Protein AF-A0A6L3SZ88-F1 (afdb_monomer_lite)

Secondary structure (DSSP, 8-state):
-------EEEEEEEE-TTS-EEEEEEEEETTEEEEEEEEE-HHHHHHHHHHHHHHHHHHHHHHHTTS--

Foldseek 3Di:
DDPPPDFDKDWDWDQDPVQWIWIWIWTQDPNDIDIDIDIGHPVRVVVVVVVVVVVVVVVVCVVPVPPDD

Radius of gyration: 17.0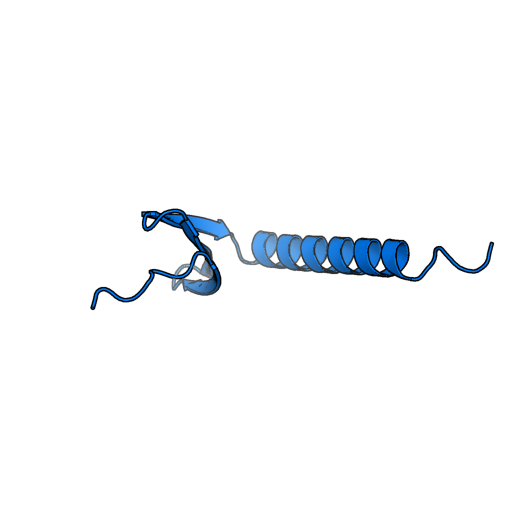8 Å; chains: 1; bounding box: 54×21×40 Å

Organism: NCBI:txid553447

Structure (mmCIF, N/CA/C/O backbone):
data_AF-A0A6L3SZ88-F1
#
_entry.id   AF-A0A6L3SZ88-F1
#
loop_
_atom_site.group_PDB
_atom_site.id
_atom_site.type_symbol
_atom_site.label_atom_id
_atom_site.label_alt_id
_atom_site.label_comp_id
_atom_site.label_asym_id
_atom_site.label_entity_id
_atom_site.label_seq_id
_atom_site.pdbx_PDB_ins_code
_atom_site.Cartn_x
_atom_site.Cartn_y
_atom_site.Cartn_z
_atom_site.occupancy
_atom_site.B_iso_or_equiv
_atom_site.auth_seq_id
_atom_site.auth_comp_id
_atom_site.auth_asym_id
_atom_site.auth_atom_id
_atom_site.pdbx_PDB_model_num
ATOM 1 N N . MET A 1 1 ? -28.442 -6.778 13.806 1.00 38.78 1 MET A N 1
ATOM 2 C CA . MET A 1 1 ? -27.077 -6.887 14.357 1.00 38.78 1 MET A CA 1
ATOM 3 C C . MET A 1 1 ? -26.174 -6.144 13.394 1.00 38.78 1 MET A C 1
ATOM 5 O O . MET A 1 1 ? -26.063 -6.591 12.263 1.00 38.78 1 MET A O 1
ATOM 9 N N . ALA A 1 2 ? -25.680 -4.963 13.766 1.00 48.84 2 ALA A N 1
ATOM 10 C C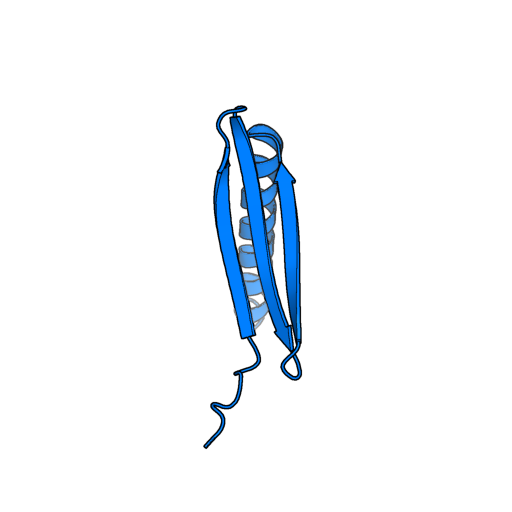A . ALA A 1 2 ? -24.717 -4.244 12.938 1.00 48.84 2 ALA A CA 1
ATOM 11 C C . ALA A 1 2 ? -23.371 -4.964 13.066 1.00 48.84 2 ALA A C 1
ATOM 13 O O . ALA A 1 2 ? -22.933 -5.239 14.183 1.00 48.84 2 ALA A O 1
ATOM 14 N N . GLU A 1 3 ? -22.781 -5.331 11.936 1.00 52.00 3 GLU A N 1
ATOM 15 C CA . GLU A 1 3 ? -21.418 -5.846 11.859 1.00 52.00 3 GLU A CA 1
ATOM 16 C C . GLU A 1 3 ? -20.502 -4.815 12.527 1.00 52.00 3 GLU A C 1
ATOM 18 O O . GLU A 1 3 ? -20.565 -3.626 12.195 1.00 52.00 3 GLU A O 1
ATOM 23 N N . ALA A 1 4 ? -19.715 -5.232 13.521 1.00 57.47 4 ALA A N 1
ATOM 24 C CA . ALA A 1 4 ? -18.633 -4.394 14.008 1.00 57.47 4 ALA A CA 1
ATOM 25 C C . ALA A 1 4 ? -17.748 -4.118 12.790 1.00 57.47 4 ALA A C 1
ATOM 27 O O . ALA A 1 4 ? -17.159 -5.047 12.242 1.00 57.47 4 ALA A O 1
ATOM 28 N N . GLN A 1 5 ? -17.728 -2.874 12.311 1.00 63.22 5 GLN A N 1
ATOM 29 C CA . GLN A 1 5 ? -16.740 -2.457 11.325 1.00 63.22 5 GLN A CA 1
ATOM 30 C C . GLN A 1 5 ? -15.396 -2.628 12.020 1.00 63.22 5 GLN A C 1
ATOM 32 O O . GLN A 1 5 ? -15.052 -1.839 12.895 1.00 63.22 5 GLN A O 1
ATOM 37 N N . ASN A 1 6 ? -14.722 -3.742 11.737 1.00 72.69 6 ASN A N 1
ATOM 38 C CA . ASN A 1 6 ? -13.451 -4.050 12.362 1.00 72.69 6 ASN A CA 1
ATOM 39 C C . ASN A 1 6 ? -12.475 -2.949 11.969 1.00 72.69 6 ASN A C 1
ATOM 41 O O . ASN A 1 6 ? -12.225 -2.735 10.780 1.00 72.69 6 ASN A O 1
ATOM 45 N N . ASP A 1 7 ? -11.933 -2.269 12.976 1.00 89.88 7 ASP A N 1
ATOM 46 C CA . ASP A 1 7 ? -10.770 -1.420 12.792 1.00 89.88 7 ASP A CA 1
ATOM 47 C C . ASP A 1 7 ? -9.697 -2.217 12.051 1.00 89.88 7 ASP A C 1
ATOM 49 O O . ASP A 1 7 ? -9.457 -3.400 12.317 1.00 89.88 7 ASP A O 1
ATOM 53 N N . GLY A 1 8 ? -9.063 -1.572 11.086 1.00 93.50 8 GLY A N 1
ATOM 54 C CA . GLY A 1 8 ? -8.175 -2.280 10.191 1.00 93.50 8 GLY A CA 1
ATOM 55 C C . GLY A 1 8 ? -7.549 -1.368 9.167 1.00 93.50 8 GLY A C 1
ATOM 56 O O . GLY A 1 8 ? -7.921 -0.204 9.006 1.00 93.50 8 GLY A O 1
ATOM 57 N N . TRP A 1 9 ? -6.574 -1.924 8.468 1.00 95.12 9 TRP A N 1
ATOM 58 C CA . TRP A 1 9 ? -5.938 -1.246 7.362 1.00 95.12 9 TRP A CA 1
ATOM 59 C C . TRP A 1 9 ? -5.678 -2.221 6.221 1.00 95.12 9 TRP A C 1
ATOM 61 O O . TRP A 1 9 ? -5.420 -3.406 6.445 1.00 95.12 9 TRP A O 1
ATOM 71 N N . THR A 1 10 ? -5.744 -1.712 4.996 1.00 94.81 10 THR A N 1
ATOM 72 C CA . THR A 1 10 ? -5.329 -2.429 3.791 1.00 94.81 10 THR A CA 1
ATOM 73 C C . THR A 1 10 ? -4.289 -1.605 3.044 1.00 94.81 10 THR A C 1
ATOM 75 O O . THR A 1 10 ? -4.225 -0.378 3.157 1.00 94.81 10 THR A O 1
ATOM 78 N N . LEU A 1 11 ? -3.443 -2.307 2.297 1.00 92.56 11 LEU A N 1
ATOM 79 C CA . LEU A 1 11 ? -2.480 -1.722 1.381 1.00 92.56 11 LEU A CA 1
ATOM 80 C C . LEU A 1 11 ? -2.631 -2.415 0.031 1.00 92.56 11 LEU A C 1
ATOM 82 O O . LEU A 1 11 ? -2.453 -3.630 -0.065 1.00 92.56 11 LEU A O 1
ATOM 86 N N . ALA A 1 12 ? -2.950 -1.644 -1.001 1.00 93.62 12 ALA A N 1
ATOM 87 C CA . ALA A 1 12 ? -3.082 -2.124 -2.367 1.00 93.62 12 ALA A CA 1
ATOM 88 C C . ALA A 1 12 ? -2.242 -1.279 -3.328 1.00 93.62 12 ALA A C 1
ATOM 90 O O . ALA A 1 12 ? -1.903 -0.129 -3.047 1.00 93.62 12 ALA A O 1
ATOM 91 N N . GLN A 1 13 ? -1.928 -1.853 -4.488 1.00 92.06 13 GLN A N 1
ATOM 92 C CA . GLN A 1 13 ? -1.217 -1.158 -5.556 1.00 92.06 13 GLN A CA 1
ATOM 93 C C . GLN A 1 13 ? -1.939 -1.315 -6.892 1.00 92.06 13 GLN A C 1
ATOM 95 O O . GLN A 1 13 ? -2.401 -2.405 -7.235 1.00 92.06 13 GLN A O 1
ATOM 100 N N . ALA A 1 14 ? -1.986 -0.238 -7.672 1.00 93.12 14 ALA A N 1
ATOM 101 C CA . ALA A 1 14 ? -2.561 -0.239 -9.010 1.00 93.12 14 ALA A CA 1
ATOM 102 C C . ALA A 1 14 ? -1.631 0.477 -9.989 1.00 93.12 14 ALA A C 1
ATOM 104 O O . ALA A 1 14 ? -1.170 1.588 -9.738 1.00 93.12 14 ALA A O 1
ATOM 105 N N . ARG A 1 15 ? -1.355 -0.157 -11.131 1.00 93.38 15 ARG A N 1
ATOM 106 C CA . ARG A 1 15 ? -0.650 0.500 -12.233 1.00 93.38 15 ARG A CA 1
ATOM 107 C C . ARG A 1 15 ? -1.651 1.317 -13.044 1.00 93.38 15 ARG A C 1
ATOM 109 O O . ARG A 1 15 ? -2.700 0.790 -13.404 1.00 93.38 15 ARG A O 1
ATOM 116 N N . ARG A 1 16 ? -1.301 2.560 -13.368 1.00 94.38 16 ARG A N 1
ATOM 117 C CA . ARG A 1 16 ? -2.093 3.431 -14.242 1.00 94.38 16 ARG A CA 1
ATOM 118 C C . ARG A 1 16 ? -1.612 3.360 -15.691 1.00 94.38 16 ARG A C 1
ATOM 120 O O . ARG A 1 16 ? -0.465 2.995 -15.968 1.00 94.38 16 ARG A O 1
ATOM 127 N N . ASP A 1 17 ? -2.489 3.757 -16.608 1.00 94.56 17 ASP A N 1
ATOM 128 C CA . ASP A 1 17 ? -2.207 3.772 -18.049 1.00 94.56 17 ASP A CA 1
ATOM 129 C C . ASP A 1 17 ? -1.099 4.769 -18.429 1.00 94.56 17 ASP A C 1
ATOM 131 O O . ASP A 1 17 ? -0.364 4.544 -19.388 1.00 94.56 17 ASP A O 1
ATOM 135 N N . ASP A 1 18 ? -0.917 5.830 -17.636 1.00 93.81 18 ASP A N 1
ATOM 136 C CA . ASP A 1 18 ? 0.153 6.826 -17.797 1.00 93.81 18 ASP A CA 1
ATOM 137 C C . ASP A 1 18 ? 1.538 6.338 -17.319 1.00 93.81 18 ASP A C 1
ATOM 139 O O . ASP A 1 18 ? 2.532 7.058 -17.411 1.00 93.81 18 ASP A O 1
ATOM 143 N N . GLY A 1 19 ? 1.628 5.097 -16.829 1.00 92.69 19 GLY A N 1
ATOM 144 C CA . GLY A 1 19 ? 2.870 4.489 -16.360 1.00 92.69 19 GLY A CA 1
ATOM 145 C C . GLY A 1 19 ? 3.227 4.783 -14.901 1.00 92.69 19 GLY A C 1
ATOM 146 O O . GLY A 1 19 ? 4.257 4.279 -14.441 1.00 92.69 19 GLY A O 1
ATOM 147 N N . THR A 1 20 ? 2.392 5.527 -14.172 1.00 96.94 20 THR A N 1
ATOM 148 C CA . THR A 1 20 ? 2.499 5.707 -12.718 1.00 96.94 20 THR A CA 1
ATOM 149 C C . THR A 1 20 ? 1.908 4.518 -11.948 1.00 96.94 20 THR A C 1
ATOM 151 O O . THR A 1 20 ? 1.279 3.612 -12.512 1.00 96.94 20 THR A O 1
ATOM 154 N N . VAL A 1 21 ? 2.165 4.482 -10.644 1.00 96.31 21 VAL A N 1
ATOM 155 C CA . VAL A 1 21 ? 1.655 3.494 -9.694 1.00 96.31 21 VAL A CA 1
ATOM 156 C C . VAL A 1 21 ? 0.958 4.239 -8.567 1.00 96.31 21 VAL A C 1
ATOM 158 O O . VAL A 1 21 ? 1.566 5.091 -7.925 1.00 96.31 21 VAL A O 1
ATOM 161 N N . ASP A 1 22 ? -0.293 3.884 -8.306 1.00 96.75 22 ASP A N 1
ATOM 162 C CA . ASP A 1 22 ? -0.993 4.300 -7.099 1.00 96.75 22 ASP A CA 1
ATOM 163 C C . ASP A 1 22 ? -0.733 3.277 -5.995 1.00 96.75 22 ASP A C 1
ATOM 165 O O . ASP A 1 22 ? -0.931 2.074 -6.192 1.00 96.75 22 ASP A O 1
ATOM 169 N N . ILE A 1 23 ? -0.318 3.764 -4.830 1.00 94.75 23 ILE A N 1
ATOM 170 C CA . ILE A 1 23 ? -0.332 3.018 -3.576 1.00 94.75 23 ILE A CA 1
ATOM 171 C C . ILE A 1 23 ? -1.540 3.504 -2.778 1.00 94.75 23 ILE A C 1
ATOM 173 O O . ILE A 1 23 ? -1.622 4.682 -2.426 1.00 94.75 23 ILE A O 1
ATOM 177 N N . VAL A 1 24 ? -2.482 2.602 -2.520 1.00 95.56 24 VAL A N 1
ATOM 178 C CA . VAL A 1 24 ? -3.735 2.890 -1.821 1.00 95.56 24 VAL A CA 1
ATOM 179 C C . VAL A 1 24 ? -3.650 2.323 -0.412 1.00 95.56 24 VAL A C 1
ATOM 181 O O . VAL A 1 24 ? -3.483 1.117 -0.236 1.00 95.56 24 VAL A O 1
ATOM 184 N N . PHE A 1 25 ? -3.782 3.200 0.577 1.00 95.12 25 PHE A N 1
ATOM 185 C CA . PHE A 1 25 ? -3.916 2.847 1.983 1.00 95.12 25 PHE A CA 1
ATOM 186 C C . PH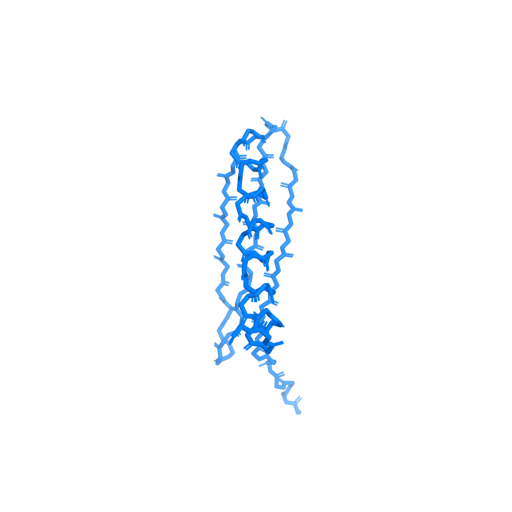E A 1 25 ? -5.339 3.151 2.426 1.00 95.12 25 PHE A C 1
ATOM 188 O O . PHE A 1 25 ? -5.762 4.308 2.420 1.00 95.12 25 PHE A O 1
ATOM 195 N N . GLU A 1 26 ? -6.069 2.123 2.832 1.00 96.25 26 GLU A N 1
ATOM 196 C CA . GLU A 1 26 ? -7.384 2.285 3.444 1.00 96.25 26 GLU A CA 1
ATOM 197 C C . GLU A 1 26 ? -7.257 2.011 4.931 1.00 96.25 26 GLU A C 1
ATOM 199 O O . GLU A 1 26 ? -6.682 1.002 5.330 1.00 96.25 26 GLU A O 1
ATOM 204 N N . ILE A 1 27 ? -7.771 2.917 5.753 1.00 96.00 27 ILE A N 1
ATOM 205 C CA . ILE A 1 27 ? -7.730 2.823 7.209 1.00 96.00 27 ILE A CA 1
ATOM 206 C C . ILE A 1 27 ? -9.160 2.974 7.699 1.00 96.00 27 ILE A C 1
ATOM 208 O O . ILE A 1 27 ? -9.761 4.034 7.536 1.00 96.00 27 ILE A O 1
ATOM 212 N N . THR A 1 28 ? -9.701 1.920 8.300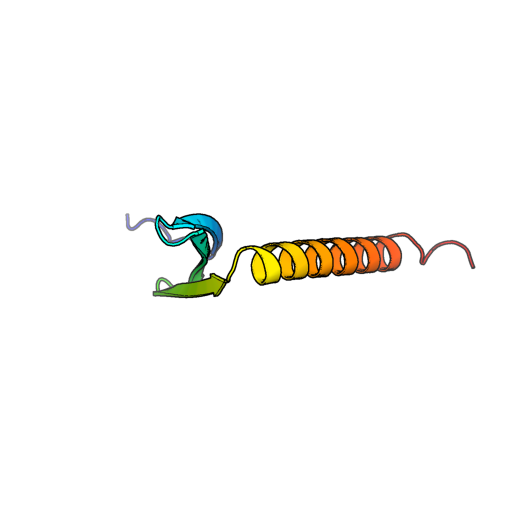 1.00 95.94 28 THR A N 1
ATOM 213 C CA . THR A 1 28 ? -10.964 1.992 9.034 1.00 95.94 28 THR A CA 1
ATOM 214 C C . THR A 1 28 ? -10.638 2.140 10.508 1.00 95.94 28 THR A C 1
ATOM 216 O O . THR A 1 28 ? -9.929 1.304 11.070 1.00 95.94 28 THR A O 1
ATOM 219 N N . ARG A 1 29 ? -11.124 3.219 11.120 1.00 94.12 29 ARG A N 1
ATOM 220 C CA . ARG A 1 29 ? -10.970 3.476 12.551 1.00 94.12 29 ARG A CA 1
ATOM 221 C C . ARG A 1 29 ? -12.240 4.088 13.111 1.00 94.12 29 ARG A C 1
ATOM 223 O O . ARG A 1 29 ? -12.728 5.072 12.559 1.00 94.12 29 ARG A O 1
ATOM 230 N N . ASP A 1 30 ? -12.765 3.516 14.190 1.00 90.94 30 ASP A N 1
ATOM 231 C CA . ASP A 1 30 ? -13.991 3.987 14.847 1.00 90.94 30 ASP A CA 1
ATOM 232 C C . ASP A 1 30 ? -15.176 4.072 13.853 1.00 90.94 30 ASP A C 1
ATOM 234 O O . ASP A 1 30 ? -15.974 5.011 13.867 1.00 90.94 30 ASP A O 1
ATOM 238 N N . GLY A 1 31 ? -15.248 3.117 12.914 1.00 89.31 31 GLY A N 1
ATOM 239 C CA . GLY A 1 31 ? -16.243 3.089 11.828 1.00 89.31 31 GLY A CA 1
ATOM 240 C C . GLY A 1 31 ? -16.040 4.139 10.725 1.00 89.31 31 GLY A C 1
ATOM 241 O O . GLY A 1 31 ? -16.859 4.246 9.816 1.00 89.31 31 GLY A O 1
ATOM 242 N N . THR A 1 32 ? -14.955 4.916 10.772 1.00 93.19 32 THR A N 1
ATOM 243 C CA . THR A 1 32 ? -14.615 5.911 9.748 1.00 93.19 32 THR A CA 1
ATOM 244 C C . THR A 1 32 ? -13.557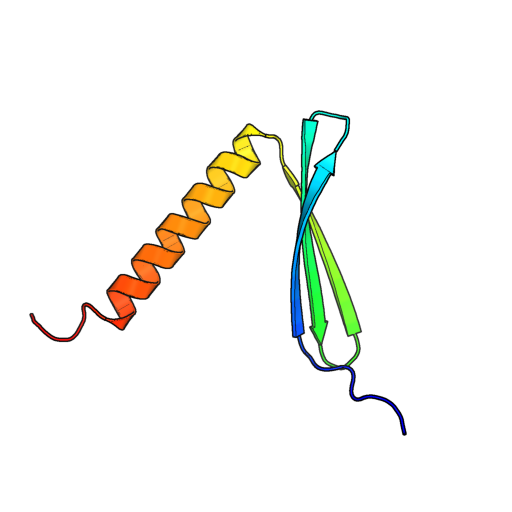 5.358 8.800 1.00 93.19 32 THR A C 1
ATOM 246 O O . THR A 1 32 ? -12.439 5.059 9.220 1.00 93.19 32 THR A O 1
ATOM 249 N N . LEU A 1 33 ? -13.893 5.261 7.512 1.00 94.44 33 LEU A N 1
ATOM 250 C CA . LEU A 1 33 ? -12.949 4.910 6.452 1.00 94.44 33 LEU A CA 1
ATOM 251 C C . LEU A 1 33 ? -12.196 6.156 5.967 1.00 94.44 33 LEU A C 1
ATOM 253 O O . LEU A 1 33 ? -12.801 7.123 5.508 1.00 94.44 33 LEU A O 1
ATOM 257 N N . THR A 1 34 ? -10.869 6.105 6.026 1.00 96.31 34 THR A N 1
ATOM 258 C CA . THR A 1 34 ? -9.957 7.086 5.431 1.00 96.31 34 THR A CA 1
ATOM 259 C C . THR A 1 34 ? -9.147 6.415 4.331 1.00 96.31 34 THR A C 1
ATOM 261 O O . THR A 1 34 ? -8.483 5.410 4.581 1.00 96.31 34 THR A O 1
ATOM 264 N N . THR A 1 35 ? -9.162 6.989 3.130 1.00 96.62 35 THR A N 1
ATOM 265 C CA . THR A 1 35 ? -8.363 6.513 1.993 1.00 96.62 35 THR A CA 1
ATOM 266 C C . THR A 1 35 ? -7.250 7.506 1.687 1.00 96.62 35 THR A C 1
ATOM 268 O O . THR A 1 35 ? -7.507 8.689 1.461 1.00 96.62 35 THR A O 1
ATOM 271 N N . ILE A 1 36 ? -6.010 7.022 1.647 1.00 96.38 36 ILE A N 1
ATOM 272 C CA . ILE A 1 36 ? -4.828 7.781 1.238 1.00 96.38 36 ILE A CA 1
ATOM 273 C C . ILE A 1 36 ? -4.306 7.156 -0.052 1.00 96.38 36 ILE A C 1
ATOM 275 O O . ILE A 1 36 ? -4.037 5.958 -0.099 1.00 96.38 36 ILE A O 1
ATOM 279 N N . ILE A 1 37 ? -4.151 7.972 -1.094 1.00 95.50 37 ILE A N 1
ATOM 280 C CA . ILE A 1 37 ? -3.607 7.537 -2.382 1.00 95.50 37 ILE A CA 1
ATOM 281 C C . ILE A 1 37 ? -2.299 8.276 -2.618 1.00 95.50 37 ILE A C 1
ATOM 283 O O . ILE A 1 37 ? -2.271 9.506 -2.661 1.00 95.50 37 ILE A O 1
ATOM 287 N N . VAL A 1 38 ? -1.221 7.517 -2.786 1.00 95.06 38 VAL A N 1
ATOM 288 C CA . VAL A 1 38 ? 0.088 8.041 -3.168 1.00 95.06 38 VAL A CA 1
ATOM 289 C C . VAL A 1 38 ? 0.335 7.662 -4.619 1.00 95.06 38 VAL A C 1
ATOM 291 O O . VAL A 1 38 ? 0.507 6.485 -4.929 1.00 95.06 38 VAL A O 1
ATOM 294 N N . ASN A 1 39 ? 0.348 8.653 -5.507 1.00 97.12 39 ASN A N 1
ATOM 295 C CA . ASN A 1 39 ? 0.712 8.453 -6.903 1.00 97.12 39 ASN A CA 1
ATOM 296 C C . ASN A 1 39 ? 2.225 8.611 -7.065 1.00 97.12 39 ASN A C 1
ATOM 298 O O . ASN A 1 39 ? 2.791 9.620 -6.648 1.00 97.12 39 ASN A O 1
ATOM 302 N N . LEU A 1 40 ? 2.867 7.607 -7.652 1.00 97.12 40 LEU A N 1
ATOM 303 C CA . LEU A 1 40 ? 4.309 7.552 -7.842 1.00 97.12 40 LEU A CA 1
ATOM 304 C C . LEU A 1 40 ? 4.638 7.265 -9.300 1.00 97.12 40 LEU A C 1
ATOM 306 O O . LEU A 1 40 ? 4.028 6.408 -9.942 1.00 97.12 40 LEU A O 1
ATOM 310 N N . THR A 1 41 ? 5.691 7.883 -9.813 1.00 97.06 41 THR A N 1
ATOM 311 C CA . THR A 1 41 ? 6.340 7.382 -11.024 1.00 97.06 41 THR A CA 1
ATOM 312 C C . THR A 1 41 ? 6.885 5.970 -10.789 1.00 97.06 41 THR A C 1
ATOM 314 O O . THR A 1 41 ? 7.114 5.523 -9.661 1.00 97.06 41 THR A O 1
ATOM 317 N N . ARG A 1 42 ? 7.163 5.242 -11.876 1.00 91.19 42 ARG A N 1
ATOM 318 C CA . ARG A 1 42 ? 7.778 3.908 -11.794 1.00 91.19 42 ARG A CA 1
ATOM 319 C C . ARG A 1 42 ? 9.095 3.905 -11.005 1.00 91.19 42 ARG A C 1
ATOM 321 O O . ARG A 1 42 ? 9.396 2.922 -10.325 1.00 91.19 42 ARG A O 1
ATOM 328 N N . GLU A 1 43 ? 9.895 4.961 -11.133 1.00 95.25 43 GLU A N 1
ATOM 329 C CA . GLU A 1 43 ? 11.168 5.088 -10.424 1.00 95.25 43 GLU A CA 1
ATOM 330 C C . GLU A 1 43 ? 10.952 5.312 -8.925 1.00 95.25 43 GLU A C 1
ATOM 332 O O . GLU A 1 43 ? 11.521 4.581 -8.111 1.00 95.25 43 GLU A O 1
ATOM 337 N N . GLU A 1 44 ? 10.069 6.240 -8.557 1.00 96.38 44 GLU A N 1
ATOM 338 C CA . GLU A 1 44 ? 9.724 6.509 -7.159 1.00 96.38 44 GLU A CA 1
ATOM 339 C C . GLU A 1 44 ? 9.112 5.280 -6.483 1.00 96.38 44 GLU A C 1
ATOM 341 O O . GLU A 1 44 ? 9.515 4.934 -5.375 1.00 96.38 44 GLU A O 1
ATOM 346 N N . ALA A 1 45 ? 8.225 4.550 -7.168 1.00 92.62 45 ALA A N 1
ATOM 347 C CA . ALA A 1 45 ? 7.643 3.311 -6.655 1.00 92.62 45 ALA A CA 1
ATOM 348 C C . ALA A 1 45 ? 8.715 2.250 -6.351 1.00 92.62 45 ALA A C 1
ATOM 350 O O . ALA A 1 45 ? 8.670 1.580 -5.316 1.00 92.62 45 ALA A O 1
ATOM 351 N N . ARG A 1 46 ? 9.728 2.116 -7.220 1.00 93.19 46 ARG A N 1
ATOM 352 C CA . ARG A 1 46 ? 10.846 1.184 -7.004 1.00 93.19 46 ARG A CA 1
ATOM 353 C C . ARG A 1 46 ? 11.708 1.600 -5.816 1.00 93.19 46 ARG A C 1
ATOM 355 O O . ARG A 1 46 ? 12.130 0.742 -5.039 1.00 93.19 46 ARG A O 1
ATOM 362 N N . THR A 1 47 ? 11.996 2.890 -5.695 1.00 96.25 47 THR A N 1
ATOM 363 C CA . THR A 1 47 ? 12.769 3.440 -4.577 1.00 96.25 47 THR A CA 1
ATOM 364 C C . THR A 1 47 ? 12.011 3.278 -3.261 1.00 96.25 47 THR A C 1
ATOM 366 O O . THR A 1 47 ? 12.592 2.803 -2.287 1.00 96.25 47 THR A O 1
ATOM 369 N N . HIS A 1 48 ? 10.706 3.553 -3.251 1.00 91.31 48 HIS A N 1
ATOM 370 C CA . HIS A 1 48 ? 9.836 3.364 -2.094 1.00 91.31 48 HIS A CA 1
ATOM 371 C C . HIS A 1 48 ? 9.825 1.905 -1.618 1.00 91.31 48 HIS A C 1
ATOM 373 O O . HIS A 1 48 ? 10.117 1.640 -0.455 1.00 91.31 48 HIS A O 1
ATOM 379 N N . ALA A 1 49 ? 9.595 0.944 -2.521 1.00 90.81 49 ALA A N 1
ATOM 380 C CA . ALA A 1 49 ? 9.584 -0.480 -2.174 1.00 90.81 49 ALA A CA 1
ATOM 381 C C . ALA A 1 49 ? 10.913 -0.952 -1.557 1.00 90.81 49 ALA A C 1
ATOM 383 O O . ALA A 1 49 ? 10.922 -1.714 -0.593 1.00 90.81 49 ALA A O 1
ATOM 384 N N . ARG A 1 50 ? 12.047 -0.471 -2.081 1.00 95.75 50 ARG A N 1
ATOM 385 C CA . ARG A 1 50 ? 13.371 -0.762 -1.511 1.00 95.75 50 ARG A CA 1
ATOM 386 C C . ARG A 1 50 ? 13.530 -0.184 -0.110 1.00 95.75 50 ARG A C 1
ATOM 388 O O . ARG A 1 50 ? 14.033 -0.885 0.760 1.00 95.75 50 ARG A O 1
ATOM 395 N N . GLY A 1 51 ? 13.091 1.056 0.102 1.00 95.88 51 GLY A N 1
ATOM 396 C CA . GLY A 1 51 ? 13.118 1.697 1.417 1.00 95.88 51 GLY A CA 1
ATOM 397 C C . GLY A 1 51 ? 12.288 0.934 2.449 1.00 95.88 51 GLY A C 1
ATOM 398 O O . GLY A 1 51 ? 12.775 0.669 3.543 1.00 95.88 51 GLY A O 1
ATOM 399 N N . VAL A 1 52 ? 11.076 0.505 2.079 1.00 90.88 52 VAL A N 1
ATOM 400 C CA . VAL A 1 52 ? 10.203 -0.299 2.951 1.00 90.88 52 VAL A CA 1
ATOM 401 C C . VAL A 1 52 ? 10.855 -1.633 3.319 1.00 90.88 52 VAL A C 1
ATOM 403 O O . VAL A 1 52 ? 10.869 -2.000 4.489 1.00 90.88 52 VAL A O 1
ATOM 406 N N . LEU A 1 53 ? 11.429 -2.348 2.347 1.00 93.44 53 LEU A N 1
ATOM 407 C CA . LEU A 1 53 ? 12.093 -3.631 2.604 1.00 93.44 53 LEU A CA 1
ATOM 408 C C . LEU A 1 53 ? 13.344 -3.483 3.476 1.00 93.44 53 LEU A C 1
ATOM 410 O O . LEU A 1 53 ? 13.561 -4.314 4.354 1.00 93.44 53 LEU A O 1
ATOM 414 N N . ALA A 1 54 ? 14.140 -2.433 3.261 1.00 96.12 54 ALA A N 1
ATOM 415 C CA . ALA A 1 54 ? 15.296 -2.139 4.104 1.00 96.12 54 ALA A CA 1
ATOM 416 C C . ALA A 1 54 ? 14.862 -1.866 5.552 1.00 96.12 54 ALA A C 1
ATOM 418 O O . ALA A 1 54 ? 15.342 -2.526 6.466 1.00 96.12 54 ALA A O 1
ATOM 419 N N . ALA A 1 55 ? 13.869 -0.992 5.750 1.00 93.94 55 ALA A N 1
ATOM 420 C CA . ALA A 1 55 ? 13.337 -0.688 7.077 1.00 93.94 55 ALA A CA 1
ATOM 421 C C . ALA A 1 55 ? 12.723 -1.919 7.769 1.00 93.94 55 ALA A C 1
ATOM 423 O O . ALA A 1 55 ? 12.856 -2.079 8.982 1.00 93.94 55 ALA A O 1
ATOM 424 N N . ALA A 1 56 ? 12.065 -2.803 7.012 1.00 91.56 56 ALA A N 1
ATOM 425 C CA . ALA A 1 56 ? 11.555 -4.065 7.539 1.00 91.56 56 ALA A CA 1
ATOM 426 C C . ALA A 1 56 ? 12.695 -4.998 7.981 1.00 91.56 56 ALA A C 1
ATOM 428 O O . ALA A 1 56 ? 12.610 -5.578 9.061 1.00 91.56 56 ALA A O 1
ATOM 429 N N . GLY A 1 57 ? 13.767 -5.107 7.188 1.00 91.81 57 GLY A N 1
ATOM 430 C CA . GLY A 1 57 ? 14.979 -5.843 7.557 1.00 91.81 57 GLY A CA 1
ATOM 431 C C . GLY A 1 57 ? 15.601 -5.311 8.848 1.00 91.81 57 GLY A C 1
ATOM 432 O O . GLY A 1 57 ? 15.770 -6.073 9.797 1.00 91.81 57 GLY A O 1
ATOM 433 N N . ASP A 1 58 ? 15.815 -3.996 8.929 1.00 93.38 58 ASP A N 1
ATOM 434 C CA . ASP A 1 58 ? 16.351 -3.333 10.123 1.00 93.38 58 ASP A CA 1
ATOM 435 C C . ASP A 1 58 ? 15.474 -3.594 11.362 1.00 93.38 58 ASP A C 1
ATOM 437 O O . ASP A 1 58 ? 15.976 -3.830 12.462 1.00 93.38 58 ASP A O 1
ATOM 441 N N . ALA A 1 59 ? 14.145 -3.567 11.212 1.00 91.38 59 ALA A N 1
ATOM 442 C CA . ALA A 1 59 ? 13.220 -3.851 12.307 1.00 91.38 59 ALA A CA 1
ATOM 443 C C . ALA A 1 59 ? 13.303 -5.316 12.779 1.00 91.38 59 ALA A C 1
ATOM 445 O O . ALA A 1 59 ? 13.274 -5.579 13.985 1.00 91.38 59 ALA A O 1
ATOM 446 N N . ILE A 1 60 ? 13.436 -6.266 11.847 1.00 91.00 60 ILE A N 1
ATOM 447 C CA . ILE A 1 60 ? 13.631 -7.690 12.155 1.00 91.00 60 ILE A CA 1
ATOM 448 C C . ILE A 1 60 ? 14.957 -7.889 12.894 1.00 91.00 60 ILE A C 1
ATOM 450 O O . ILE A 1 60 ? 14.971 -8.520 13.950 1.00 91.00 60 ILE A O 1
ATOM 454 N N . GLU A 1 61 ? 16.053 -7.302 12.409 1.00 88.12 61 GLU A N 1
ATOM 455 C CA . GLU A 1 61 ? 17.356 -7.370 13.079 1.00 88.12 61 GLU A CA 1
ATOM 456 C C . GLU A 1 61 ? 17.299 -6.804 14.498 1.00 88.12 61 GLU A C 1
ATOM 458 O O . GLU A 1 61 ? 17.832 -7.410 15.419 1.00 88.12 61 GLU A O 1
ATOM 463 N N . ARG A 1 62 ? 16.585 -5.699 14.731 1.00 85.62 62 ARG A N 1
ATOM 464 C CA . ARG A 1 62 ? 16.384 -5.170 16.094 1.00 85.62 62 ARG A CA 1
ATOM 465 C C . ARG A 1 62 ? 15.574 -6.098 16.994 1.00 85.62 62 ARG A C 1
ATOM 467 O O . ARG A 1 62 ? 15.777 -6.091 18.203 1.00 85.62 62 ARG A O 1
ATOM 474 N N . THR A 1 63 ? 14.643 -6.854 16.420 1.00 85.69 63 THR A N 1
ATOM 475 C CA . THR A 1 63 ? 13.764 -7.758 17.173 1.00 85.69 63 THR A CA 1
ATOM 476 C C . THR A 1 63 ? 14.498 -9.030 17.597 1.00 85.69 63 THR A C 1
ATOM 478 O O . THR A 1 63 ? 14.265 -9.521 18.697 1.00 85.69 63 THR A O 1
ATOM 481 N N . PHE A 1 64 ? 15.398 -9.549 16.754 1.00 76.12 64 PHE A N 1
ATOM 482 C CA . PHE A 1 64 ? 16.059 -10.845 16.975 1.00 76.12 64 PHE A CA 1
ATOM 483 C C . PHE A 1 64 ? 17.574 -10.766 17.219 1.00 76.12 64 PHE A C 1
ATOM 485 O O . PHE A 1 64 ? 18.162 -11.708 17.735 1.00 76.12 64 PHE A O 1
ATOM 492 N N . GLY A 1 65 ? 18.224 -9.659 16.875 1.00 64.31 65 GLY A N 1
ATOM 493 C CA . GLY A 1 65 ? 19.673 -9.457 16.991 1.00 64.31 65 GLY A CA 1
ATOM 494 C C . GLY A 1 65 ? 20.144 -8.937 18.353 1.00 64.31 65 GLY A C 1
ATOM 495 O O . GLY A 1 65 ? 21.309 -8.576 18.485 1.00 64.31 65 GLY A O 1
ATOM 496 N N . GLY A 1 66 ? 19.256 -8.862 19.351 1.00 59.62 66 GLY A N 1
ATOM 497 C CA . GLY A 1 66 ? 19.561 -8.381 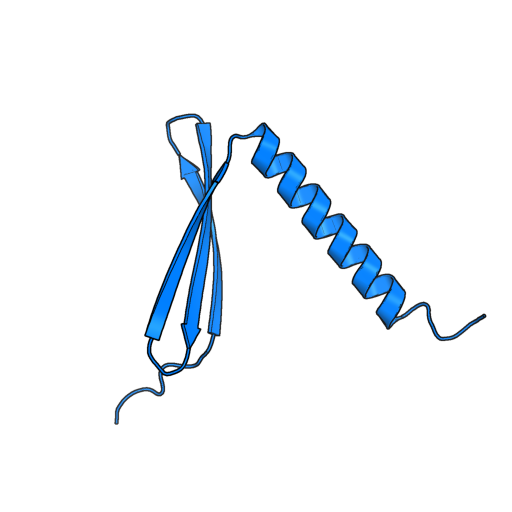20.706 1.00 59.62 66 GLY A CA 1
ATOM 498 C C . GLY A 1 66 ? 20.003 -9.458 21.707 1.00 59.62 66 GLY A C 1
ATOM 499 O O . GLY A 1 66 ? 20.471 -9.111 22.787 1.00 59.62 66 GLY A O 1
ATOM 500 N N . GLU A 1 67 ? 19.887 -10.747 21.379 1.00 61.00 67 GLU A N 1
ATOM 501 C CA . GLU A 1 67 ? 20.347 -11.844 22.242 1.00 61.00 67 GLU A CA 1
ATOM 502 C C . GLU A 1 67 ? 21.684 -12.399 21.728 1.00 61.00 67 GLU A C 1
ATOM 504 O O . GLU A 1 67 ? 21.721 -13.419 21.043 1.00 61.00 67 GLU A O 1
ATOM 509 N N . GLY A 1 68 ? 22.801 -11.723 22.031 1.00 62.09 68 GLY A N 1
ATOM 510 C CA . GLY A 1 68 ? 24.128 -12.296 21.755 1.00 62.09 68 GLY A CA 1
ATOM 511 C C . GLY A 1 68 ? 25.306 -11.345 21.535 1.00 62.09 68 GLY A C 1
ATOM 512 O O . GLY A 1 68 ? 26.205 -11.712 20.779 1.00 62.09 68 GLY A O 1
ATOM 513 N N . ALA A 1 69 ? 25.336 -10.171 22.170 1.00 47.78 69 ALA A N 1
ATOM 514 C CA . ALA A 1 69 ? 26.544 -9.344 22.278 1.00 47.78 69 ALA A CA 1
ATOM 515 C C . ALA A 1 69 ? 26.856 -9.042 23.746 1.00 47.78 69 ALA A C 1
ATOM 517 O O . ALA A 1 69 ? 25.900 -8.716 24.486 1.00 47.78 69 ALA A O 1
#

Sequence (69 aa):
MAEAQNDGWTLAQARRDDGTVDIVFEITRDGTLTTIIVNLTREEARTHARGVLAAAGDAIERTFGGEGA

pLDDT: mean 87.62, std 14.15, range [38.78, 97.12]